Protein AF-A0AAV8U328-F1 (afdb_monomer_lite)

Secondary structure (DSSP, 8-state):
--TTSSSS-HHHIIIIIIHHHHHHHHHHHHHHHHHHSPPPPPPPP-TT---S-----GGGHHHHHHHHH-S-HHHHHHHHHHHHHHHHHHHHHHHTT----EEEE-TTS-EEE---TT-TTTHHHHHHHHHHHTT--

Structure (mmCIF, N/CA/C/O backbone):
data_AF-A0AAV8U328-F1
#
_entry.id   AF-A0AAV8U328-F1
#
loop_
_atom_site.group_PDB
_atom_site.id
_atom_site.type_symbol
_atom_site.label_atom_id
_atom_site.label_alt_id
_atom_site.label_comp_id
_atom_site.label_asym_id
_atom_site.label_entity_id
_atom_site.label_seq_id
_atom_site.pdbx_PDB_ins_code
_atom_site.Cartn_x
_atom_site.Cartn_y
_atom_site.Cartn_z
_atom_site.occupancy
_atom_site.B_iso_or_equiv
_atom_site.auth_seq_id
_atom_site.auth_comp_id
_atom_site.auth_asym_id
_atom_site.auth_atom_id
_atom_site.pdbx_PDB_model_num
ATOM 1 N N . MET A 1 1 ? 34.066 -4.553 -3.258 1.00 59.91 1 MET A N 1
ATOM 2 C CA . MET A 1 1 ? 33.690 -3.965 -4.563 1.00 59.91 1 MET A CA 1
ATOM 3 C C . MET A 1 1 ? 32.172 -3.987 -4.631 1.00 59.91 1 MET A C 1
ATOM 5 O O . MET A 1 1 ? 31.601 -4.984 -4.215 1.00 59.91 1 MET A O 1
ATOM 9 N N . GLY A 1 2 ? 31.520 -2.891 -5.021 1.00 76.50 2 GLY A N 1
ATOM 10 C CA . GLY A 1 2 ? 30.053 -2.833 -5.097 1.00 76.50 2 GLY A CA 1
ATOM 11 C C . GLY A 1 2 ? 29.499 -3.808 -6.140 1.00 76.50 2 GLY A C 1
ATOM 12 O O . GLY A 1 2 ? 30.133 -4.045 -7.162 1.00 76.50 2 GLY A O 1
ATOM 13 N N . HIS A 1 3 ? 28.316 -4.373 -5.920 1.00 83.12 3 HIS A N 1
ATOM 14 C CA . HIS A 1 3 ? 27.704 -5.301 -6.885 1.00 83.12 3 HIS A CA 1
ATOM 15 C C . HIS A 1 3 ? 27.283 -4.633 -8.211 1.00 83.12 3 HIS A C 1
ATOM 17 O O . HIS A 1 3 ? 26.824 -5.317 -9.112 1.00 83.12 3 HIS A O 1
ATOM 23 N N . ASN A 1 4 ? 27.502 -3.322 -8.354 1.00 84.44 4 ASN A N 1
ATOM 24 C CA . ASN A 1 4 ? 27.128 -2.523 -9.523 1.00 84.44 4 ASN A CA 1
ATOM 25 C C . ASN A 1 4 ? 28.269 -2.353 -10.547 1.00 84.44 4 ASN A C 1
ATOM 27 O O . ASN A 1 4 ? 28.118 -1.607 -11.507 1.00 84.44 4 ASN A O 1
ATOM 31 N N . TYR A 1 5 ? 29.439 -2.965 -10.321 1.00 84.25 5 TYR A N 1
ATOM 32 C CA . TYR A 1 5 ? 30.598 -2.852 -11.226 1.00 84.25 5 TYR A CA 1
ATOM 33 C C . TYR A 1 5 ? 30.641 -3.936 -12.312 1.00 84.25 5 TYR A C 1
ATOM 35 O O . TYR A 1 5 ? 31.514 -3.901 -13.176 1.00 84.25 5 TYR A O 1
ATOM 43 N N . TYR A 1 6 ? 29.724 -4.899 -12.259 1.00 86.69 6 TYR A N 1
ATOM 44 C CA . TYR A 1 6 ? 29.609 -5.994 -13.214 1.00 86.69 6 TYR A CA 1
ATOM 45 C C . TYR A 1 6 ? 28.161 -6.074 -13.702 1.00 86.69 6 TYR A C 1
ATOM 47 O O . TYR A 1 6 ? 27.250 -5.726 -12.954 1.00 86.69 6 TYR A O 1
ATOM 55 N N . GLY A 1 7 ? 27.953 -6.548 -14.930 1.00 87.44 7 GLY A N 1
ATOM 56 C CA . GLY A 1 7 ? 26.634 -6.623 -15.562 1.00 87.44 7 GLY A CA 1
ATOM 57 C C . GLY A 1 7 ? 26.531 -5.734 -16.798 1.00 87.44 7 GLY A C 1
ATOM 58 O O . GLY A 1 7 ? 27.544 -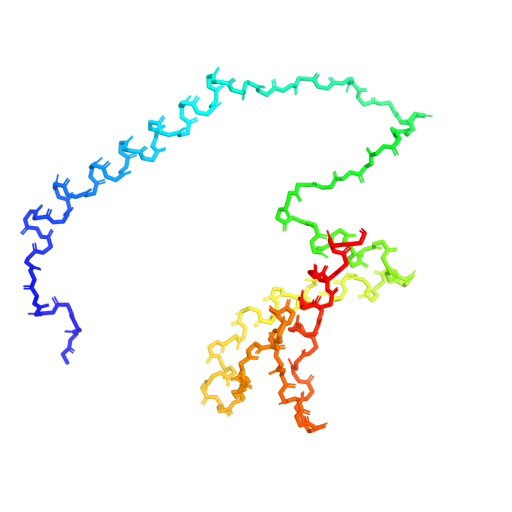5.272 -17.330 1.00 87.44 7 GLY A O 1
ATOM 59 N N . GLU A 1 8 ? 25.306 -5.532 -17.275 1.00 90.44 8 GLU A N 1
ATOM 60 C CA . GLU A 1 8 ? 25.050 -4.629 -18.391 1.00 90.44 8 GLU A CA 1
ATOM 61 C C . GLU A 1 8 ? 25.199 -3.156 -17.972 1.00 90.44 8 GLU A C 1
ATOM 63 O O . GLU A 1 8 ? 24.927 -2.798 -16.822 1.00 90.44 8 GLU A O 1
ATOM 68 N N . PRO A 1 9 ? 25.679 -2.278 -18.870 1.00 90.12 9 PRO A N 1
ATOM 69 C CA . PRO A 1 9 ? 25.833 -0.871 -18.547 1.00 90.12 9 PRO A CA 1
ATOM 70 C C . PRO A 1 9 ? 24.460 -0.212 -18.376 1.00 90.12 9 PRO A C 1
ATOM 72 O O . PRO A 1 9 ? 23.679 -0.101 -19.318 1.00 90.12 9 PRO A O 1
ATOM 75 N N . VAL A 1 10 ? 24.212 0.299 -17.169 1.00 91.69 10 VAL A N 1
ATOM 76 C CA . VAL A 1 10 ? 22.970 0.994 -16.779 1.00 91.69 10 VAL A CA 1
ATOM 77 C C . VAL A 1 10 ? 22.637 2.167 -17.713 1.00 91.69 10 VAL A C 1
ATOM 79 O O . VAL A 1 10 ? 21.472 2.428 -18.013 1.00 91.69 10 VAL A O 1
ATOM 82 N N . TRP A 1 11 ? 23.662 2.866 -18.210 1.00 91.12 11 TRP A N 1
ATOM 83 C CA . TRP A 1 11 ? 23.515 3.865 -19.264 1.00 91.12 11 TRP A CA 1
ATOM 84 C C . TRP A 1 11 ? 24.071 3.342 -20.598 1.00 91.12 11 TRP A C 1
ATOM 86 O O . TRP A 1 11 ? 25.221 2.899 -20.625 1.00 91.12 11 TRP A O 1
ATOM 96 N N . PRO A 1 12 ? 23.337 3.470 -21.719 1.00 92.69 12 PRO A N 1
ATOM 97 C CA . PRO A 1 12 ? 21.969 3.988 -21.842 1.00 92.69 12 PRO A CA 1
ATOM 98 C C . PRO A 1 12 ? 20.884 2.913 -21.646 1.00 92.69 12 PRO A C 1
ATOM 100 O O . PRO A 1 12 ? 19.708 3.261 -21.617 1.00 92.69 12 PRO A O 1
ATOM 103 N N . ASN A 1 13 ? 21.263 1.635 -21.538 1.00 93.19 13 ASN A N 1
ATOM 104 C CA . ASN A 1 13 ? 20.354 0.502 -21.728 1.00 93.19 13 ASN A CA 1
ATOM 105 C C . ASN A 1 13 ? 19.130 0.552 -20.805 1.00 93.19 13 ASN A C 1
ATOM 107 O O . ASN A 1 13 ? 18.000 0.590 -21.291 1.00 93.19 13 ASN A O 1
ATOM 111 N N . ASP A 1 14 ? 19.343 0.665 -19.497 1.00 93.12 14 ASP A N 1
ATOM 112 C CA . ASP A 1 14 ? 18.242 0.662 -18.536 1.00 93.12 14 ASP A CA 1
ATOM 113 C C . ASP A 1 14 ? 17.617 2.045 -18.385 1.00 93.12 14 ASP A C 1
ATOM 115 O O . ASP A 1 14 ? 16.403 2.210 -18.507 1.00 93.12 14 ASP A O 1
ATOM 119 N N . LEU A 1 15 ? 18.447 3.065 -18.155 1.00 94.38 15 LEU A N 1
ATOM 120 C CA . LEU A 1 15 ? 17.956 4.403 -17.819 1.00 94.38 15 LEU A CA 1
ATOM 121 C C . LEU A 1 15 ? 17.245 5.094 -18.978 1.00 94.38 15 LEU A C 1
ATOM 123 O O . LEU A 1 15 ? 16.278 5.819 -18.750 1.00 94.38 15 LEU A O 1
ATOM 127 N N . LEU A 1 16 ? 17.744 4.928 -20.204 1.00 94.94 16 LEU A N 1
ATOM 128 C CA . LEU A 1 16 ? 17.209 5.644 -21.357 1.00 94.94 16 LEU A CA 1
ATOM 129 C C . LEU A 1 16 ? 16.147 4.833 -22.096 1.00 94.94 16 LEU A C 1
ATOM 131 O O . LEU A 1 16 ? 15.220 5.429 -22.636 1.00 94.94 16 LEU A O 1
ATOM 135 N N . TYR A 1 17 ? 16.258 3.502 -22.129 1.00 93.44 17 TYR A N 1
ATOM 136 C CA . TYR A 1 17 ? 15.318 2.675 -22.890 1.00 93.44 17 TYR A CA 1
ATOM 137 C C . TYR A 1 17 ? 14.295 1.970 -22.004 1.00 93.44 17 TYR A C 1
ATOM 139 O O . TYR A 1 17 ? 13.099 2.092 -22.260 1.00 93.44 17 TYR A O 1
ATOM 147 N N . ILE A 1 18 ? 14.716 1.277 -20.944 1.00 96.00 18 ILE A N 1
ATOM 148 C CA . ILE A 1 18 ? 13.783 0.503 -20.112 1.00 96.00 18 ILE A CA 1
ATOM 149 C C . ILE A 1 18 ? 12.930 1.412 -19.221 1.00 96.00 18 ILE A C 1
ATOM 151 O O . ILE A 1 18 ? 11.710 1.252 -19.161 1.00 96.00 18 ILE A O 1
ATOM 155 N N . PHE A 1 19 ? 13.534 2.396 -18.554 1.00 97.50 19 PHE A N 1
ATOM 156 C CA . PHE A 1 19 ? 12.829 3.214 -17.564 1.00 97.50 19 PHE A CA 1
ATOM 157 C C . PHE A 1 19 ? 11.666 4.009 -18.177 1.00 97.50 19 PHE A C 1
ATOM 159 O O . PHE A 1 19 ? 10.564 3.935 -17.629 1.00 97.50 19 PHE A O 1
ATOM 166 N N . PRO A 1 20 ? 11.818 4.707 -19.322 1.00 97.50 20 PRO A N 1
ATOM 167 C CA . PRO A 1 20 ? 10.695 5.411 -19.935 1.00 97.50 20 PRO A CA 1
ATOM 168 C C . PRO A 1 20 ? 9.571 4.474 -20.379 1.00 97.50 20 PRO A C 1
ATOM 170 O O . PRO A 1 20 ? 8.405 4.828 -20.232 1.00 97.50 20 PRO A O 1
ATOM 173 N N . VAL A 1 21 ? 9.895 3.270 -20.866 1.00 97.25 21 VAL A N 1
ATOM 174 C CA . VAL A 1 21 ? 8.887 2.270 -21.254 1.00 97.25 21 VAL A CA 1
ATOM 175 C C . VAL A 1 21 ? 8.063 1.833 -20.041 1.00 97.25 21 VAL A C 1
ATOM 177 O O . VAL A 1 21 ? 6.836 1.817 -20.114 1.00 97.25 21 VAL A O 1
ATOM 180 N N . VAL A 1 22 ? 8.710 1.550 -18.907 1.00 97.75 22 VAL A N 1
ATOM 181 C CA . VAL A 1 22 ? 8.021 1.177 -17.659 1.00 97.75 22 VAL A CA 1
ATOM 182 C C . VAL A 1 22 ? 7.172 2.330 -17.123 1.00 97.75 22 VAL A C 1
ATOM 184 O O . VAL A 1 22 ? 6.027 2.118 -16.717 1.00 97.75 22 VAL A O 1
ATOM 187 N N . ILE A 1 23 ? 7.699 3.557 -17.150 1.00 98.00 23 ILE A N 1
ATOM 188 C CA . ILE A 1 23 ? 6.981 4.754 -16.695 1.00 98.00 23 ILE A CA 1
ATOM 189 C C . ILE A 1 23 ? 5.731 4.977 -17.549 1.00 98.00 23 ILE A C 1
ATOM 191 O O . ILE A 1 23 ? 4.630 5.084 -17.011 1.00 98.00 23 ILE A O 1
ATOM 195 N N . ILE A 1 24 ? 5.880 4.999 -18.876 1.00 98.00 24 ILE A N 1
ATOM 196 C CA . ILE A 1 24 ? 4.764 5.222 -19.802 1.00 98.00 24 ILE A CA 1
ATOM 197 C C . ILE A 1 24 ? 3.748 4.085 -19.697 1.00 98.00 24 ILE A C 1
ATOM 199 O O . ILE A 1 24 ? 2.553 4.358 -19.648 1.00 98.00 24 ILE A O 1
ATOM 203 N N . GLY A 1 25 ? 4.197 2.831 -19.595 1.00 97.88 25 GLY A N 1
ATOM 204 C CA . GLY A 1 25 ? 3.314 1.680 -19.404 1.00 97.88 25 GLY A CA 1
ATOM 205 C C . GLY A 1 25 ? 2.491 1.785 -18.119 1.00 97.88 25 GLY A C 1
ATOM 206 O O . GLY A 1 25 ? 1.275 1.613 -18.145 1.00 97.88 25 GLY A O 1
ATOM 207 N N . THR A 1 26 ? 3.126 2.159 -17.006 1.00 98.19 26 THR A N 1
ATOM 208 C CA . THR A 1 26 ? 2.442 2.340 -15.716 1.00 98.19 26 THR A CA 1
ATOM 209 C C . THR A 1 26 ? 1.426 3.482 -15.775 1.00 98.19 26 THR A C 1
ATOM 211 O O . THR A 1 26 ? 0.302 3.343 -15.292 1.00 98.19 26 THR A O 1
ATOM 214 N N . ILE A 1 27 ? 1.784 4.611 -16.394 1.00 98.25 27 ILE A N 1
ATOM 215 C CA . ILE A 1 27 ? 0.870 5.746 -16.578 1.00 98.25 27 ILE A CA 1
ATOM 216 C C . ILE A 1 27 ? -0.306 5.345 -17.472 1.00 98.25 27 ILE A C 1
ATOM 218 O O . ILE A 1 27 ? -1.451 5.615 -17.120 1.00 98.25 27 ILE A O 1
ATOM 222 N N . ALA A 1 28 ? -0.046 4.664 -18.589 1.00 97.75 28 ALA A N 1
ATOM 223 C CA . ALA A 1 28 ? -1.080 4.218 -19.515 1.00 97.75 28 ALA A CA 1
ATOM 224 C C . ALA A 1 28 ? -2.083 3.272 -18.840 1.00 97.75 28 ALA A C 1
ATOM 226 O O . ALA A 1 28 ? -3.284 3.440 -19.030 1.00 97.75 28 ALA A O 1
ATOM 227 N N . CYS A 1 29 ? -1.618 2.337 -18.003 1.00 97.31 29 CYS A N 1
ATOM 228 C CA . CYS A 1 29 ? -2.506 1.471 -17.226 1.00 97.31 29 CYS A CA 1
ATOM 229 C C . CYS A 1 29 ? -3.375 2.266 -16.241 1.00 97.31 29 CYS A C 1
ATOM 231 O O . CYS A 1 29 ? -4.585 2.061 -16.206 1.00 97.31 29 CYS A O 1
ATOM 233 N N . ASN A 1 30 ? -2.789 3.198 -15.479 1.00 97.19 30 ASN A N 1
ATOM 234 C CA . ASN A 1 30 ? -3.549 4.024 -14.534 1.00 97.19 30 ASN A CA 1
ATOM 235 C C . ASN A 1 30 ? -4.592 4.903 -15.242 1.00 97.19 30 ASN A C 1
ATOM 237 O O . ASN A 1 30 ? -5.727 4.998 -14.786 1.00 97.19 30 ASN A O 1
ATOM 241 N N . VAL A 1 31 ? -4.232 5.512 -16.377 1.00 97.50 31 VAL A N 1
ATOM 242 C CA . VAL A 1 31 ? -5.164 6.304 -17.195 1.00 97.50 31 VAL A CA 1
ATOM 243 C C . VAL A 1 31 ? -6.258 5.415 -17.782 1.00 97.50 31 VAL A C 1
ATOM 245 O O . VAL A 1 31 ? -7.426 5.790 -17.749 1.00 97.50 31 VAL A O 1
ATOM 248 N N . GLY A 1 32 ? -5.903 4.228 -18.279 1.00 96.94 32 GLY A N 1
ATOM 249 C CA . GLY A 1 32 ? -6.865 3.251 -18.781 1.00 96.94 32 GLY A CA 1
ATOM 250 C C . GLY A 1 32 ? -7.900 2.877 -17.722 1.00 96.94 32 GLY A C 1
ATOM 251 O O . GLY A 1 32 ? -9.094 2.952 -17.996 1.00 96.94 32 GLY A O 1
ATOM 252 N N . LEU A 1 33 ? -7.460 2.559 -16.500 1.00 96.75 33 LEU A N 1
ATOM 253 C CA . LEU A 1 33 ? -8.356 2.266 -15.378 1.00 96.75 33 LEU A CA 1
ATOM 254 C C . LEU A 1 33 ? -9.230 3.469 -15.008 1.00 96.75 33 LEU A C 1
ATOM 256 O O . LEU A 1 33 ? -10.437 3.313 -14.891 1.00 96.75 33 LEU A O 1
ATOM 260 N N . ALA A 1 34 ? -8.658 4.671 -14.910 1.00 95.88 34 ALA A N 1
ATOM 261 C CA . ALA A 1 34 ? -9.412 5.877 -14.563 1.00 95.88 34 ALA A CA 1
ATOM 262 C C . ALA A 1 34 ? -10.495 6.245 -15.595 1.00 95.88 34 ALA A C 1
ATOM 264 O O . ALA A 1 34 ? -11.506 6.849 -15.241 1.00 95.88 34 ALA A O 1
ATOM 265 N N . VAL A 1 35 ? -10.284 5.908 -16.873 1.00 96.88 35 VAL A N 1
ATOM 266 C CA . VAL A 1 35 ? -11.265 6.133 -17.946 1.00 96.88 35 VAL A CA 1
ATOM 267 C C . VAL A 1 35 ? -12.330 5.036 -17.976 1.00 96.88 35 VAL A C 1
ATOM 269 O O . VAL A 1 35 ? -13.499 5.338 -18.205 1.00 96.88 35 VAL A O 1
ATOM 272 N N . LEU A 1 36 ? -11.938 3.773 -17.782 1.00 97.62 36 LEU A N 1
ATOM 273 C CA . LEU A 1 36 ? -12.859 2.632 -17.817 1.00 97.62 36 LEU A CA 1
ATOM 274 C C . LEU A 1 36 ? -13.739 2.548 -16.563 1.00 97.62 36 LEU A C 1
ATOM 276 O O . LEU A 1 36 ? -14.892 2.137 -16.661 1.00 97.62 36 LEU A O 1
ATOM 280 N N . GLU A 1 37 ? -13.210 2.955 -15.411 1.00 95.94 37 GLU A N 1
ATOM 281 C CA . GLU A 1 37 ? -13.887 2.930 -14.116 1.00 95.94 37 GLU A CA 1
ATOM 282 C C . GLU A 1 37 ? -13.701 4.286 -13.410 1.00 95.94 37 GLU A C 1
ATOM 284 O O . GLU A 1 37 ? -12.812 4.453 -12.569 1.00 95.94 37 GLU A O 1
ATOM 289 N N . PRO A 1 38 ? -14.499 5.304 -13.783 1.00 94.38 38 PRO A N 1
ATOM 290 C CA . PRO A 1 38 ? -14.421 6.612 -13.150 1.00 94.38 38 PRO A CA 1
ATOM 291 C C . PRO A 1 38 ? -14.878 6.537 -11.689 1.00 94.38 38 PRO A C 1
ATOM 293 O O . PRO A 1 38 ? -15.790 5.787 -11.338 1.00 94.38 38 PRO A O 1
ATOM 296 N N . SER A 1 39 ? -14.271 7.358 -10.832 1.00 92.75 39 SER A N 1
ATOM 297 C CA . SER A 1 39 ? -14.633 7.403 -9.417 1.00 92.75 39 SER A CA 1
ATOM 298 C C . SER A 1 39 ? -16.057 7.925 -9.208 1.00 92.75 39 SER A C 1
ATOM 300 O O . SER A 1 39 ? -16.503 8.887 -9.837 1.00 92.75 39 SER A O 1
ATOM 302 N N . MET A 1 40 ? -16.770 7.292 -8.279 1.00 90.88 40 MET A N 1
ATOM 303 C CA . MET A 1 40 ? -18.118 7.694 -7.892 1.00 90.88 40 MET A CA 1
ATOM 304 C C . MET A 1 40 ? -18.059 8.824 -6.861 1.00 90.88 40 MET A C 1
ATOM 306 O O . MET A 1 40 ? -17.262 8.786 -5.924 1.00 90.88 40 MET A O 1
ATOM 310 N N . ILE A 1 41 ? -18.927 9.823 -7.015 1.00 91.12 41 ILE A N 1
ATOM 311 C CA . ILE A 1 41 ? -19.101 10.892 -6.026 1.00 91.12 41 ILE A CA 1
ATOM 312 C C . ILE A 1 41 ? -20.175 10.444 -5.032 1.00 91.12 41 ILE A C 1
ATOM 314 O O . ILE A 1 41 ? -21.288 10.106 -5.433 1.00 91.12 41 ILE A O 1
ATOM 318 N N . GLY A 1 42 ? -19.820 10.420 -3.747 1.00 88.12 42 GLY A N 1
ATOM 319 C CA . GLY A 1 42 ? -20.733 10.078 -2.657 1.00 88.12 42 GLY A CA 1
ATOM 320 C C . GLY A 1 42 ? -21.639 11.235 -2.232 1.00 88.12 42 GLY A C 1
ATOM 321 O O . GLY A 1 42 ? -21.488 12.377 -2.672 1.00 88.12 42 GLY A O 1
ATOM 322 N N . GLU A 1 43 ? -22.578 10.930 -1.341 1.00 91.25 43 GLU A N 1
ATOM 323 C CA . GLU A 1 43 ? -23.454 11.923 -0.717 1.00 91.25 43 GLU A CA 1
ATOM 324 C C . GLU A 1 43 ? -22.669 12.844 0.244 1.00 91.25 43 GLU A C 1
ATOM 326 O O . GLU A 1 43 ? -21.638 12.435 0.793 1.00 91.25 43 GLU A O 1
ATOM 331 N N . PRO A 1 44 ? -23.120 14.094 0.471 1.00 91.44 44 PRO A N 1
ATOM 332 C CA . PRO A 1 44 ? -22.523 14.971 1.475 1.00 91.44 44 PRO A CA 1
ATOM 333 C C . PRO A 1 44 ? -22.581 14.357 2.880 1.00 91.44 44 PRO A C 1
ATOM 335 O O . PRO A 1 44 ? -23.539 13.672 3.229 1.00 91.44 44 PRO A O 1
ATOM 338 N N . ALA A 1 45 ? -21.579 14.642 3.713 1.00 92.75 45 ALA A N 1
ATOM 339 C CA . ALA A 1 45 ? -21.527 14.120 5.076 1.00 92.75 45 ALA A CA 1
ATOM 340 C C . ALA A 1 45 ? -22.660 14.686 5.954 1.00 92.75 45 ALA A C 1
ATOM 342 O O . ALA A 1 45 ? -22.775 15.903 6.112 1.00 92.75 45 ALA A O 1
ATOM 343 N N . ASP A 1 46 ? -23.436 13.797 6.579 1.00 94.81 46 ASP A N 1
ATOM 344 C CA . ASP A 1 46 ? -24.460 14.129 7.574 1.00 94.81 46 ASP A CA 1
ATOM 345 C C . ASP A 1 46 ? -24.075 13.534 8.946 1.00 94.81 46 ASP A C 1
ATOM 347 O O . ASP A 1 46 ? -23.959 12.314 9.074 1.00 94.81 46 ASP A O 1
ATOM 351 N N . PRO A 1 47 ? -23.872 14.353 9.997 1.00 94.44 47 PRO A N 1
ATOM 352 C CA . PRO A 1 47 ? -23.519 13.856 11.328 1.00 94.44 47 PRO A CA 1
ATOM 353 C C . PRO A 1 47 ? -24.639 13.066 12.025 1.00 94.44 47 PRO A C 1
ATOM 355 O O . PRO A 1 47 ? -24.363 12.393 13.018 1.00 94.44 47 PRO A O 1
ATOM 358 N N . PHE A 1 48 ? -25.886 13.151 11.553 1.00 95.50 48 PHE A N 1
ATOM 359 C CA . PHE A 1 48 ? -27.033 12.465 12.154 1.00 95.50 48 PHE A CA 1
ATOM 360 C C . PHE A 1 48 ? -27.438 11.184 11.417 1.00 95.50 48 PHE A C 1
ATOM 362 O O . PHE A 1 48 ? -28.300 10.455 11.912 1.00 95.50 48 PHE A O 1
ATOM 369 N N . ALA A 1 49 ? -26.801 10.875 10.285 1.00 93.31 49 ALA A N 1
ATOM 370 C CA . ALA A 1 49 ? -27.074 9.679 9.499 1.00 93.31 49 ALA A CA 1
ATOM 371 C C . ALA A 1 49 ? -25.812 8.813 9.350 1.00 93.31 49 ALA A C 1
ATOM 373 O O . ALA A 1 49 ? -24.836 9.200 8.714 1.00 93.31 49 ALA A O 1
ATOM 374 N N . THR A 1 50 ? -25.830 7.608 9.926 1.00 91.12 50 THR A N 1
ATOM 375 C CA . THR A 1 50 ? -24.764 6.612 9.731 1.00 91.12 50 THR A CA 1
ATOM 376 C C . THR A 1 50 ? -25.079 5.728 8.522 1.00 91.12 50 THR A C 1
ATOM 378 O O . THR A 1 50 ? -26.150 5.110 8.520 1.00 91.12 50 THR A O 1
ATOM 381 N N . PRO A 1 51 ? -24.182 5.611 7.524 1.00 89.88 51 PRO A N 1
ATOM 382 C CA . PRO A 1 51 ? -24.393 4.705 6.400 1.00 89.88 51 PRO A CA 1
ATOM 383 C C . PRO A 1 51 ? -24.381 3.242 6.865 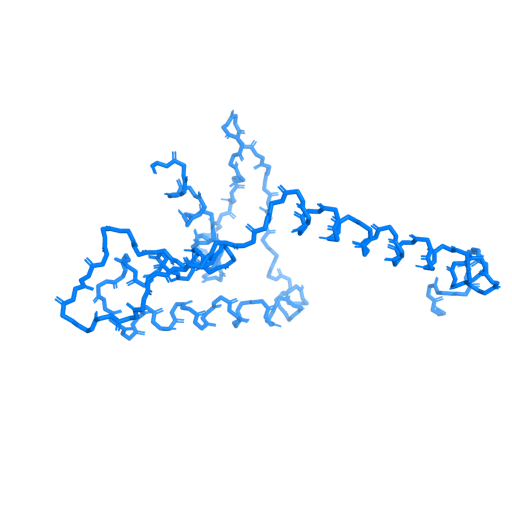1.00 89.88 51 PRO A C 1
ATOM 385 O O . PRO A 1 51 ? -23.818 2.912 7.911 1.00 89.88 51 PRO A O 1
ATOM 388 N N . LEU A 1 52 ? -25.002 2.359 6.077 1.00 90.75 52 LEU A N 1
ATOM 389 C CA . LEU A 1 52 ? -25.115 0.931 6.398 1.00 90.75 52 LEU A CA 1
ATOM 390 C C . LEU A 1 52 ? -23.748 0.226 6.447 1.00 90.75 52 LEU A C 1
ATOM 392 O O . LEU A 1 52 ? -23.542 -0.667 7.266 1.00 90.75 52 LEU A O 1
ATOM 396 N N . GLU A 1 53 ? -22.822 0.638 5.585 1.00 89.00 53 GLU A N 1
ATOM 397 C CA . GLU A 1 53 ? -21.482 0.073 5.471 1.00 89.00 53 GLU A CA 1
ATOM 398 C C . GLU A 1 53 ? -20.431 1.172 5.668 1.00 89.00 53 GLU A C 1
ATOM 400 O O . GLU A 1 53 ? -20.424 2.181 4.965 1.00 89.00 53 GLU A O 1
ATOM 405 N N . ILE A 1 54 ? -19.545 0.976 6.649 1.00 90.94 54 ILE A N 1
ATOM 406 C CA . ILE A 1 54 ? -18.402 1.852 6.929 1.00 90.94 54 ILE A CA 1
ATOM 407 C C . ILE A 1 54 ? -17.147 1.002 6.770 1.00 90.94 54 ILE A C 1
ATOM 409 O O . ILE A 1 54 ? -16.857 0.150 7.612 1.00 90.94 54 ILE A O 1
ATOM 413 N N . LEU A 1 55 ? -16.409 1.240 5.690 1.00 88.44 55 LEU A N 1
ATOM 414 C CA . LEU A 1 55 ? -15.151 0.571 5.384 1.00 88.44 55 LEU A CA 1
ATOM 415 C C . LEU A 1 55 ? -14.043 1.600 5.176 1.00 88.44 55 LEU A C 1
ATOM 417 O O . LEU A 1 55 ? -14.284 2.722 4.734 1.00 88.44 55 LEU A O 1
ATOM 421 N N . SER A 1 56 ? -12.816 1.203 5.502 1.00 90.19 56 SER A N 1
ATOM 422 C CA . SER A 1 56 ? -11.624 1.959 5.128 1.00 90.19 56 SER A CA 1
ATOM 423 C C . SER A 1 56 ? -11.206 1.648 3.690 1.00 90.19 56 SER A C 1
ATOM 425 O O . SER A 1 56 ? -11.774 0.781 3.034 1.00 90.19 56 SER A O 1
ATOM 427 N N . GLU A 1 57 ? -10.136 2.278 3.218 1.00 90.94 57 GLU A N 1
ATOM 428 C CA . GLU A 1 57 ? -9.454 1.801 2.015 1.00 90.94 57 GLU A CA 1
ATOM 429 C C . GLU A 1 57 ? -8.765 0.446 2.253 1.00 90.94 57 GLU A C 1
ATOM 431 O O . GLU A 1 57 ? -8.482 0.056 3.394 1.00 90.94 57 GLU A O 1
ATOM 436 N N . TRP A 1 58 ? -8.484 -0.271 1.162 1.00 84.69 58 TRP A N 1
ATOM 437 C CA . TRP A 1 58 ? -8.055 -1.673 1.175 1.00 84.69 58 TRP A CA 1
ATOM 438 C C . TRP A 1 58 ? -6.744 -1.915 1.931 1.00 84.69 58 TRP A C 1
ATOM 440 O O . TRP A 1 58 ? -6.606 -2.908 2.645 1.00 84.69 58 TRP A O 1
ATOM 450 N N . TYR A 1 59 ? -5.793 -0.985 1.851 1.00 84.94 59 TYR A N 1
ATOM 451 C CA . TYR A 1 59 ? -4.523 -1.075 2.579 1.00 84.94 59 TYR A CA 1
ATOM 452 C C . TYR A 1 59 ? -4.673 -0.809 4.085 1.00 84.94 59 TYR A C 1
ATOM 454 O O . TYR A 1 59 ? -3.797 -1.181 4.866 1.00 84.94 59 TYR A O 1
ATOM 462 N N . PHE A 1 60 ? -5.789 -0.213 4.516 1.00 87.38 60 PHE A N 1
ATOM 463 C CA . PHE A 1 60 ? -6.108 0.006 5.926 1.00 87.38 60 PHE A CA 1
ATOM 464 C C . PHE A 1 60 ? -6.969 -1.095 6.547 1.00 87.38 60 PHE A C 1
ATOM 466 O O . PHE A 1 60 ? -7.150 -1.077 7.765 1.00 87.38 60 PHE A O 1
ATOM 473 N N . PHE A 1 61 ? -7.446 -2.081 5.781 1.00 85.38 61 PHE A N 1
ATOM 474 C CA . PHE A 1 61 ? -8.314 -3.143 6.305 1.00 85.38 61 PHE A CA 1
ATOM 475 C C . PHE A 1 61 ? -7.731 -3.866 7.524 1.00 85.38 61 PHE A C 1
ATOM 477 O O . PHE A 1 61 ? -8.454 -4.117 8.486 1.00 85.38 61 PHE A O 1
ATOM 484 N N . LEU A 1 62 ? -6.418 -4.119 7.543 1.00 79.62 62 LEU A N 1
ATOM 485 C CA . LEU A 1 62 ? -5.737 -4.719 8.696 1.00 79.62 62 LEU A CA 1
ATOM 486 C C . LEU A 1 62 ? -5.912 -3.876 9.971 1.00 79.62 62 LEU A C 1
ATOM 488 O O . LEU A 1 62 ? -6.264 -4.381 11.034 1.00 79.62 62 LEU A O 1
ATOM 492 N N . VAL A 1 63 ? -5.673 -2.572 9.862 1.00 86.25 63 VAL A N 1
ATOM 493 C CA . VAL A 1 63 ? -5.739 -1.624 10.978 1.00 86.25 63 VAL A CA 1
ATOM 494 C C . VAL A 1 63 ? -7.187 -1.386 11.414 1.00 86.25 63 VAL A C 1
ATOM 496 O O . VAL A 1 63 ? -7.486 -1.376 12.609 1.00 86.25 63 VAL A O 1
ATOM 499 N N . PHE A 1 64 ? -8.098 -1.260 10.449 1.00 86.81 64 PHE A N 1
ATOM 500 C CA . PHE A 1 64 ? -9.533 -1.134 10.685 1.00 86.81 64 PHE A CA 1
ATOM 501 C C . PHE A 1 64 ? -10.095 -2.358 11.426 1.00 86.81 64 PHE A C 1
ATOM 503 O O . PHE A 1 64 ? -10.866 -2.217 12.378 1.00 86.81 64 PHE A O 1
ATOM 510 N N . GLN A 1 65 ? -9.635 -3.563 11.072 1.00 83.31 65 GLN A N 1
ATOM 511 C CA . GLN A 1 65 ? -10.001 -4.795 11.768 1.00 83.31 65 GLN A CA 1
ATOM 512 C C . GLN A 1 65 ? -9.538 -4.793 13.231 1.00 83.31 65 GLN A C 1
ATOM 514 O O . GLN A 1 65 ? -10.313 -5.151 14.121 1.00 83.31 65 GLN A O 1
ATOM 519 N N . ILE A 1 66 ? -8.293 -4.385 13.500 1.00 83.56 66 ILE A N 1
ATOM 520 C CA . ILE A 1 66 ? -7.752 -4.303 14.867 1.00 83.56 66 ILE A CA 1
ATOM 521 C C . ILE A 1 66 ? -8.609 -3.357 15.716 1.00 83.56 66 ILE A C 1
ATOM 523 O O . ILE A 1 66 ? -8.985 -3.704 16.837 1.00 83.56 66 ILE A O 1
ATOM 527 N N . LEU A 1 67 ? -8.987 -2.205 15.158 1.00 86.12 67 LEU A N 1
ATOM 528 C CA . LEU A 1 67 ? -9.820 -1.209 15.834 1.00 86.12 67 LEU A CA 1
ATOM 529 C C . LEU A 1 67 ? -11.222 -1.720 16.191 1.00 86.12 67 LEU A C 1
ATOM 531 O O . LEU A 1 67 ? -11.711 -1.398 17.271 1.00 86.12 67 LEU A O 1
ATOM 535 N N . ARG A 1 68 ? -11.868 -2.516 15.326 1.00 85.31 68 ARG A N 1
ATOM 536 C CA . ARG A 1 68 ? -13.213 -3.063 15.606 1.00 85.31 68 ARG A CA 1
ATOM 537 C C . ARG A 1 68 ? -13.212 -4.309 16.494 1.00 85.31 68 ARG A C 1
A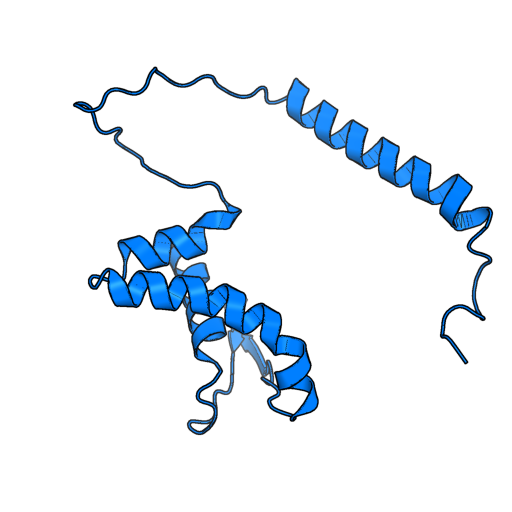TOM 539 O O . ARG A 1 68 ? -14.227 -4.617 17.107 1.00 85.31 68 ARG A O 1
ATOM 546 N N . THR A 1 69 ? -12.094 -5.032 16.557 1.00 86.62 69 THR A N 1
ATOM 547 C CA . THR A 1 69 ? -12.007 -6.313 17.284 1.00 86.62 69 THR A CA 1
ATOM 548 C C . THR A 1 69 ? -11.539 -6.129 18.726 1.00 86.62 69 THR A C 1
ATOM 550 O O . THR A 1 69 ? -11.946 -6.878 19.612 1.00 86.62 69 THR A O 1
ATOM 553 N N . VAL A 1 70 ? -10.669 -5.147 18.984 1.00 87.25 70 VAL A N 1
ATOM 554 C CA . VAL A 1 70 ? -10.076 -4.942 20.309 1.00 87.25 70 VAL A CA 1
ATOM 555 C C . VAL A 1 70 ? -10.961 -4.001 21.134 1.00 87.25 70 VAL A C 1
ATOM 557 O O . VAL A 1 70 ? -11.057 -2.819 20.810 1.00 87.25 70 VAL A O 1
ATOM 560 N N . PRO A 1 71 ? -11.571 -4.464 22.242 1.00 84.81 71 PRO A N 1
ATOM 561 C CA . PRO A 1 71 ? -12.511 -3.644 23.012 1.00 84.81 71 PRO A CA 1
ATOM 562 C C . PRO A 1 71 ? -11.824 -2.486 23.754 1.00 84.81 71 PRO A C 1
ATOM 564 O O . PRO A 1 71 ? -12.439 -1.452 24.018 1.00 84.81 71 PRO A O 1
ATOM 567 N N . ASN A 1 72 ? -10.542 -2.638 24.105 1.00 91.25 72 ASN A N 1
ATOM 568 C CA . ASN A 1 72 ? -9.769 -1.595 24.772 1.00 91.25 72 ASN A CA 1
ATOM 569 C C . ASN A 1 72 ? -9.121 -0.650 23.748 1.00 91.25 72 ASN A C 1
ATOM 571 O O . ASN A 1 72 ? -8.198 -1.035 23.030 1.00 91.25 72 ASN A O 1
ATOM 575 N N . LYS A 1 73 ? -9.548 0.618 23.763 1.00 86.69 73 LYS A N 1
ATOM 576 C CA . LYS A 1 73 ? -9.062 1.671 22.858 1.00 86.69 73 LYS A CA 1
ATOM 577 C C . LYS A 1 73 ? -7.546 1.878 22.927 1.00 86.69 73 LYS A C 1
ATOM 579 O O . LYS A 1 73 ? -6.911 2.019 21.888 1.00 86.69 73 LYS A O 1
ATOM 584 N N . LEU A 1 74 ? -6.957 1.869 24.128 1.00 90.88 74 LEU A N 1
ATOM 585 C CA . LEU A 1 74 ? -5.514 2.074 24.295 1.00 90.88 74 LEU A CA 1
ATOM 586 C C . LEU A 1 74 ? -4.724 0.901 23.704 1.00 90.88 74 LEU A C 1
ATOM 588 O O . LEU A 1 74 ? -3.749 1.112 22.989 1.00 90.88 74 LEU A O 1
ATOM 592 N N . LEU A 1 75 ? -5.173 -0.330 23.966 1.00 85.44 75 LEU A N 1
ATOM 593 C CA . LEU A 1 75 ? -4.537 -1.530 23.426 1.00 85.44 75 LEU A CA 1
ATOM 594 C C . LEU A 1 75 ? -4.641 -1.575 21.897 1.00 85.44 75 LEU A C 1
ATOM 596 O O . LEU A 1 75 ? -3.657 -1.896 21.241 1.00 85.44 75 LEU A O 1
ATOM 600 N N . GLY A 1 76 ? -5.791 -1.201 21.329 1.00 84.62 76 GLY A N 1
ATOM 601 C CA . GLY A 1 76 ? -5.971 -1.107 19.878 1.00 84.62 76 GLY A CA 1
ATOM 602 C C . GLY A 1 76 ? -4.956 -0.161 19.232 1.00 84.62 76 GLY A C 1
ATOM 603 O O . GLY A 1 76 ? -4.269 -0.548 18.291 1.00 84.62 76 GLY A O 1
ATOM 604 N N . VAL A 1 77 ? -4.778 1.039 19.796 1.00 90.62 77 VAL A N 1
ATOM 605 C CA . VAL A 1 77 ? -3.781 2.009 19.308 1.00 90.62 77 VAL A CA 1
ATOM 606 C C . VAL A 1 77 ? -2.355 1.466 19.440 1.00 90.62 77 VAL A C 1
ATOM 608 O O . VAL A 1 77 ? -1.567 1.585 18.502 1.00 90.62 77 VAL A O 1
ATOM 611 N N . LEU A 1 78 ? -2.016 0.822 20.562 1.00 87.75 78 LEU A N 1
ATOM 612 C CA . LEU A 1 78 ? -0.697 0.206 20.746 1.00 87.75 78 LEU A CA 1
ATOM 613 C C . LEU A 1 78 ? -0.422 -0.884 19.701 1.00 87.75 78 LEU A C 1
ATOM 615 O O . LEU A 1 78 ? 0.680 -0.949 19.158 1.00 87.75 78 LEU A O 1
ATOM 619 N N . LEU A 1 79 ? -1.424 -1.701 19.372 1.00 84.69 79 LEU A N 1
ATOM 620 C CA . LEU A 1 79 ? -1.306 -2.732 18.344 1.00 84.69 79 LEU A CA 1
ATOM 621 C C . LEU A 1 79 ? -1.124 -2.130 16.947 1.00 84.69 79 LEU A C 1
ATOM 623 O O . LEU A 1 79 ? -0.282 -2.612 16.195 1.00 84.69 79 LEU A O 1
ATOM 627 N N . MET A 1 80 ? -1.819 -1.042 16.613 1.00 84.88 80 MET A N 1
ATOM 628 C CA . MET A 1 80 ? -1.604 -0.336 15.343 1.00 84.88 80 MET A CA 1
ATOM 629 C C . MET A 1 80 ? -0.168 0.184 15.216 1.00 84.88 80 MET A C 1
ATOM 631 O O . MET A 1 80 ? 0.478 -0.013 14.188 1.00 84.88 80 MET A O 1
ATOM 635 N N . VAL A 1 81 ? 0.362 0.800 16.278 1.00 90.12 81 VAL A N 1
ATOM 636 C CA . VAL A 1 81 ? 1.750 1.291 16.311 1.00 90.12 81 VAL A CA 1
ATOM 637 C C . VAL A 1 81 ? 2.745 0.133 16.222 1.00 90.12 81 VAL A C 1
ATOM 639 O O . VAL A 1 81 ? 3.786 0.261 15.575 1.00 90.12 81 VAL A O 1
ATOM 642 N N . SER A 1 82 ? 2.413 -1.021 16.808 1.00 81.69 82 SER A N 1
ATOM 643 C CA . SER A 1 82 ? 3.275 -2.204 16.770 1.00 81.69 82 SER A CA 1
ATOM 644 C C . SER A 1 82 ? 3.516 -2.733 15.352 1.00 81.69 82 SER A C 1
ATOM 646 O O . SER A 1 82 ? 4.605 -3.237 15.088 1.00 81.69 82 SER A O 1
ATOM 648 N N . VAL A 1 83 ? 2.569 -2.551 14.420 1.00 82.81 83 VAL A N 1
ATOM 649 C CA . VAL A 1 83 ? 2.737 -2.951 13.010 1.00 82.81 83 VAL A CA 1
ATOM 650 C C . VAL A 1 83 ? 3.884 -2.169 12.362 1.00 82.81 83 VAL A C 1
ATOM 652 O O . VAL A 1 83 ? 4.794 -2.759 11.780 1.00 82.81 83 VAL A O 1
ATOM 655 N N . LEU A 1 84 ? 3.890 -0.842 12.520 1.00 83.50 84 LEU A N 1
ATOM 656 C CA . LEU A 1 84 ? 4.955 0.013 11.992 1.00 83.50 84 LEU A CA 1
ATOM 657 C C . LEU A 1 84 ? 6.284 -0.231 12.717 1.00 83.50 84 LEU A C 1
ATOM 659 O O . LEU A 1 84 ? 7.334 -0.330 12.081 1.00 83.50 84 LEU A O 1
ATOM 663 N N . ALA A 1 85 ? 6.243 -0.354 14.046 1.00 82.56 85 ALA A N 1
ATOM 664 C CA . ALA A 1 85 ? 7.431 -0.622 14.847 1.00 82.56 85 ALA A CA 1
ATOM 665 C C . ALA A 1 85 ? 8.079 -1.961 14.460 1.00 82.56 85 ALA A C 1
ATOM 667 O O . ALA A 1 85 ? 9.300 -2.032 14.329 1.00 82.56 85 ALA A O 1
ATOM 668 N N . GLY A 1 86 ? 7.278 -3.001 14.218 1.00 78.00 86 GLY A N 1
ATOM 669 C CA . GLY A 1 86 ? 7.755 -4.287 13.718 1.00 78.00 86 GLY A CA 1
ATOM 670 C C . GLY A 1 86 ? 8.477 -4.139 12.382 1.00 78.00 86 GLY A C 1
ATOM 671 O O . GLY A 1 86 ? 9.607 -4.604 12.252 1.00 78.00 86 GLY A O 1
ATOM 672 N N . PHE A 1 87 ? 7.880 -3.412 11.429 1.00 77.44 87 PHE A N 1
ATOM 673 C CA . PHE A 1 87 ? 8.479 -3.179 10.112 1.00 77.44 87 PHE A CA 1
ATOM 674 C C . PHE A 1 87 ? 9.829 -2.449 10.191 1.00 77.44 87 PHE A C 1
ATOM 676 O O . PHE A 1 87 ? 10.806 -2.894 9.590 1.00 77.44 87 PHE A O 1
ATOM 683 N N . ILE A 1 88 ? 9.921 -1.376 10.982 1.00 80.81 88 ILE A N 1
ATOM 684 C CA . ILE A 1 88 ? 11.161 -0.595 11.144 1.00 80.81 88 ILE A CA 1
ATOM 685 C C . ILE A 1 88 ? 12.286 -1.442 11.757 1.00 80.81 88 ILE A C 1
ATOM 687 O O . ILE A 1 88 ? 13.446 -1.320 11.364 1.00 80.81 88 ILE A O 1
ATOM 691 N N . ASN A 1 89 ? 11.959 -2.322 12.704 1.00 78.12 89 ASN A N 1
ATOM 692 C CA . ASN A 1 89 ? 12.956 -3.119 13.419 1.00 78.12 89 ASN A CA 1
ATOM 693 C C . ASN A 1 89 ? 13.366 -4.411 12.687 1.00 78.12 89 ASN A C 1
ATOM 695 O O . ASN A 1 89 ? 14.252 -5.116 13.169 1.00 78.12 89 ASN A O 1
ATOM 699 N N . THR A 1 90 ? 12.801 -4.710 11.511 1.00 75.94 90 THR A N 1
ATOM 700 C CA . THR A 1 90 ? 13.104 -5.931 10.731 1.00 75.94 90 THR A CA 1
ATOM 701 C C . THR A 1 90 ? 14.600 -6.141 10.485 1.00 75.94 90 THR A C 1
ATOM 703 O O . THR A 1 90 ? 15.126 -7.217 10.763 1.00 75.94 90 THR A O 1
ATOM 706 N N . ALA A 1 91 ? 15.328 -5.116 10.037 1.00 76.31 91 ALA A N 1
ATOM 707 C CA . ALA A 1 91 ? 16.765 -5.227 9.772 1.00 76.31 91 ALA A CA 1
ATOM 708 C C . ALA A 1 91 ? 17.587 -5.510 11.046 1.00 76.31 91 ALA A C 1
ATOM 710 O O . ALA A 1 91 ? 18.558 -6.271 11.018 1.00 76.31 91 ALA A O 1
ATOM 711 N N . TRP A 1 92 ? 17.190 -4.920 12.177 1.00 80.19 92 TRP A N 1
ATOM 712 C CA . TRP A 1 92 ? 17.824 -5.164 13.473 1.00 80.19 92 TRP A CA 1
ATOM 713 C C . TRP A 1 92 ? 17.554 -6.589 13.972 1.00 80.19 92 TRP A C 1
ATOM 715 O O . TRP A 1 92 ? 18.482 -7.250 14.441 1.00 80.19 92 TRP A O 1
ATOM 725 N N . LEU A 1 93 ? 16.320 -7.077 13.807 1.00 71.62 93 LEU A N 1
ATOM 726 C CA . LEU A 1 93 ? 15.904 -8.436 14.170 1.00 71.62 93 LEU A CA 1
ATOM 727 C C . LEU A 1 93 ? 16.694 -9.491 13.385 1.00 71.62 93 LEU A C 1
ATOM 729 O O . LEU A 1 93 ? 17.269 -10.404 13.978 1.00 71.62 93 LEU A O 1
ATOM 733 N N . VAL A 1 94 ? 16.809 -9.310 12.064 1.00 74.50 94 VAL A N 1
ATOM 734 C CA . VAL A 1 94 ? 17.585 -10.200 11.184 1.00 74.50 94 VAL A CA 1
ATOM 735 C C . VAL A 1 94 ? 19.058 -10.233 11.592 1.00 74.50 94 VAL A C 1
ATOM 737 O O . VAL A 1 94 ? 19.659 -11.304 11.670 1.00 74.50 94 VAL A O 1
ATOM 740 N N . LYS A 1 95 ? 19.643 -9.075 11.919 1.00 76.50 95 LYS A N 1
ATOM 741 C CA . LYS A 1 95 ? 2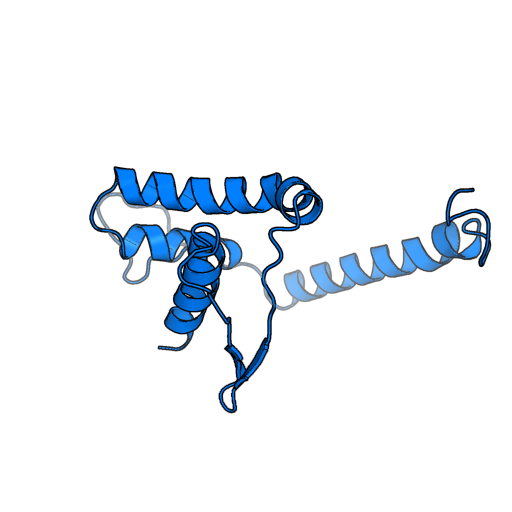1.047 -8.979 12.345 1.00 76.50 95 LYS A CA 1
ATOM 742 C C . LYS A 1 95 ? 21.337 -9.741 13.643 1.00 76.50 95 LYS A C 1
ATOM 744 O O . LYS A 1 95 ? 22.440 -10.257 13.797 1.00 76.50 95 LYS A O 1
ATOM 749 N N . HIS A 1 96 ? 20.376 -9.816 14.561 1.00 79.62 96 HIS A N 1
ATOM 750 C CA . HIS A 1 96 ? 20.530 -10.526 15.836 1.00 79.62 96 HIS A CA 1
ATOM 751 C C . HIS A 1 96 ? 20.109 -12.001 15.758 1.00 79.62 96 HIS A C 1
ATOM 753 O O . HIS A 1 96 ? 20.007 -12.661 16.788 1.00 79.62 96 HIS A O 1
ATOM 759 N N . GLY A 1 97 ? 19.887 -12.538 14.550 1.00 61.22 97 GLY A N 1
ATOM 760 C CA . GLY A 1 97 ? 19.555 -13.949 14.352 1.00 61.22 97 GLY A CA 1
ATOM 761 C C . GLY A 1 97 ? 18.158 -14.329 14.842 1.00 61.22 97 GLY A C 1
ATOM 762 O O . GLY A 1 97 ? 17.858 -15.515 14.956 1.00 61.22 97 GLY A O 1
ATOM 763 N N . ILE A 1 98 ? 17.295 -13.340 15.098 1.00 58.50 98 ILE A N 1
ATOM 764 C CA . ILE A 1 98 ? 15.891 -13.540 15.465 1.00 58.50 98 ILE A CA 1
ATOM 765 C C . ILE A 1 98 ? 15.132 -13.797 14.158 1.00 58.50 98 ILE A C 1
ATOM 767 O O . ILE A 1 98 ? 14.445 -12.933 13.617 1.00 58.50 98 ILE A O 1
ATOM 771 N N . VAL A 1 99 ? 15.373 -14.975 13.578 1.00 52.75 99 VAL A N 1
ATOM 772 C CA . VAL A 1 99 ? 14.821 -15.400 12.289 1.00 52.75 99 VAL A CA 1
ATOM 773 C C . VAL A 1 99 ? 13.562 -16.217 12.529 1.00 52.75 99 VAL A C 1
ATOM 775 O O . VAL A 1 99 ? 13.592 -17.261 13.175 1.00 52.75 99 VAL A O 1
ATOM 778 N N . HIS A 1 100 ? 12.457 -15.773 11.942 1.00 53.25 100 HIS A N 1
ATOM 779 C CA . HIS A 1 100 ? 11.249 -16.576 11.812 1.00 53.25 100 HIS A CA 1
ATOM 780 C C . HIS A 1 100 ? 11.507 -17.603 10.702 1.00 53.25 100 HIS A C 1
ATOM 782 O O . HIS A 1 100 ? 11.820 -17.229 9.570 1.00 53.25 100 HIS A O 1
ATOM 788 N N . ARG A 1 101 ? 11.415 -18.903 11.002 1.00 45.47 101 ARG A N 1
ATOM 789 C CA . ARG A 1 101 ? 11.510 -19.954 9.979 1.00 45.47 101 ARG A CA 1
ATOM 790 C C . ARG A 1 101 ? 10.102 -20.245 9.452 1.00 45.47 101 ARG A C 1
ATOM 792 O O . ARG A 1 101 ? 9.363 -20.978 10.104 1.00 45.47 101 ARG A O 1
ATOM 799 N N . SER A 1 102 ? 9.733 -19.671 8.300 1.00 46.59 102 SER A N 1
ATOM 800 C CA . SER A 1 102 ? 8.549 -20.134 7.553 1.00 46.59 102 SER A CA 1
ATOM 801 C C . SER A 1 102 ? 8.798 -21.590 7.150 1.00 46.59 102 SER A C 1
ATOM 803 O O . SER A 1 102 ? 9.823 -21.904 6.538 1.00 46.59 102 SER A O 1
ATOM 805 N N . LEU A 1 103 ? 7.924 -22.494 7.598 1.00 46.53 103 LEU A N 1
ATOM 806 C CA . LEU A 1 103 ? 8.079 -23.943 7.438 1.00 46.53 103 LEU A CA 1
ATOM 807 C C . LEU A 1 103 ? 7.289 -24.494 6.240 1.00 46.53 103 LEU A C 1
ATOM 809 O O . LEU A 1 103 ? 7.274 -25.703 6.023 1.00 46.53 103 LEU A O 1
ATOM 813 N N . GLY A 1 104 ? 6.703 -23.604 5.434 1.00 49.25 104 GLY A N 1
ATOM 814 C CA . GLY A 1 104 ? 5.911 -23.933 4.252 1.00 49.25 104 GLY A CA 1
ATOM 815 C C . GLY A 1 104 ? 4.406 -23.758 4.464 1.00 49.25 104 GLY A C 1
ATOM 816 O O . GLY A 1 104 ? 3.941 -23.428 5.557 1.00 49.25 104 GLY A O 1
ATOM 817 N N . PHE A 1 105 ? 3.655 -23.977 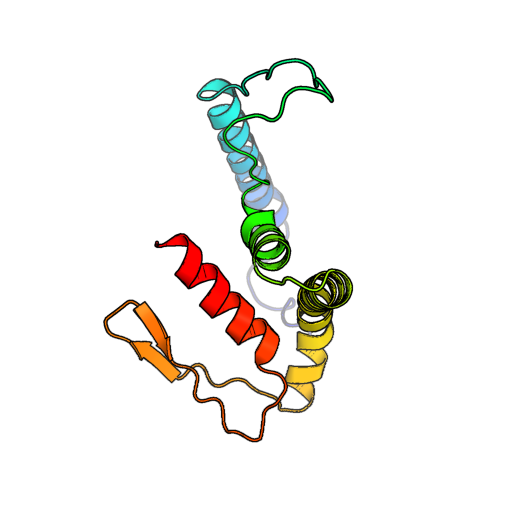3.385 1.00 48.41 105 PHE A N 1
ATOM 818 C CA . PHE A 1 105 ? 2.201 -23.842 3.337 1.00 48.41 105 PHE A CA 1
ATOM 819 C C . PHE A 1 105 ? 1.509 -25.177 3.640 1.00 48.41 105 PHE A C 1
ATOM 821 O O . PHE A 1 105 ? 1.957 -26.227 3.176 1.00 48.41 105 PHE A O 1
ATOM 828 N N . ASP A 1 106 ? 0.412 -25.144 4.394 1.00 51.59 106 ASP A N 1
ATOM 829 C CA . ASP A 1 106 ? -0.482 -26.294 4.528 1.00 51.59 106 ASP A CA 1
ATOM 830 C C . ASP A 1 106 ? -1.319 -26.528 3.249 1.00 51.59 106 ASP A C 1
ATOM 832 O O . ASP A 1 106 ? -1.265 -25.770 2.277 1.00 51.59 106 ASP A O 1
ATOM 836 N N . TYR A 1 107 ? -2.128 -27.591 3.243 1.00 50.00 107 TYR A N 1
ATOM 837 C CA . TYR A 1 107 ? -3.025 -27.937 2.130 1.00 50.00 107 TYR A CA 1
ATOM 838 C C . TYR A 1 107 ? -4.160 -26.918 1.906 1.00 50.00 107 TYR A C 1
ATOM 840 O O . TYR A 1 107 ? -4.893 -27.029 0.924 1.00 50.00 107 TYR A O 1
ATOM 848 N N . GLN A 1 108 ? -4.315 -25.934 2.796 1.00 47.41 108 GLN A N 1
ATOM 849 C CA . GLN A 1 108 ? -5.267 -24.827 2.684 1.00 47.41 108 GLN A CA 1
ATOM 850 C C . GLN A 1 108 ? -4.588 -23.513 2.250 1.00 47.41 108 GLN A C 1
ATOM 852 O O . GLN A 1 108 ? -5.275 -22.502 2.071 1.00 47.41 108 GLN A O 1
ATOM 857 N N . GLY A 1 109 ? -3.268 -23.536 2.024 1.00 43.75 109 GLY A N 1
ATOM 858 C CA . GLY A 1 109 ? -2.470 -22.390 1.595 1.00 43.75 109 GLY A CA 1
ATOM 859 C C . GLY A 1 109 ? -2.075 -21.437 2.727 1.00 43.75 109 GLY A C 1
ATOM 860 O O . GLY A 1 109 ? -1.791 -20.274 2.455 1.00 43.75 109 GLY A O 1
ATOM 861 N N . ILE A 1 110 ? -2.067 -21.892 3.982 1.00 48.56 110 ILE A N 1
ATOM 862 C CA . ILE A 1 110 ? -1.690 -21.113 5.170 1.00 48.56 110 ILE A CA 1
ATOM 863 C C . ILE A 1 110 ? -0.219 -21.390 5.507 1.00 48.56 110 ILE A C 1
ATOM 865 O O . ILE A 1 110 ? 0.180 -22.550 5.603 1.00 48.56 110 ILE A O 1
ATOM 869 N N . GLU A 1 111 ? 0.601 -20.350 5.709 1.00 51.16 111 GLU A N 1
ATOM 870 C CA . GLU A 1 111 ? 1.976 -20.539 6.195 1.00 51.16 111 GLU A CA 1
ATOM 871 C C . GLU A 1 111 ? 1.971 -21.122 7.614 1.00 51.16 111 GLU A C 1
ATOM 873 O O . GLU A 1 111 ? 1.503 -20.501 8.572 1.00 51.16 111 GLU A O 1
ATOM 878 N N . THR A 1 112 ? 2.532 -22.319 7.761 1.00 45.84 112 THR A N 1
ATOM 879 C CA . THR A 1 112 ? 2.756 -22.932 9.068 1.00 45.84 112 THR A CA 1
ATOM 880 C C . THR A 1 112 ? 4.026 -22.356 9.690 1.00 45.84 112 THR A C 1
ATOM 882 O O . THR A 1 112 ? 5.147 -22.555 9.217 1.00 45.84 112 THR A O 1
ATOM 885 N N . LEU A 1 113 ? 3.847 -21.594 10.766 1.00 51.72 113 LEU A N 1
ATOM 886 C CA . LEU A 1 113 ? 4.941 -21.033 11.551 1.00 51.72 113 LEU A CA 1
ATOM 887 C C . LEU A 1 113 ? 5.257 -21.986 12.707 1.00 51.72 113 LEU A C 1
ATOM 889 O O . LEU A 1 113 ? 4.395 -22.229 13.552 1.00 51.72 113 LEU A O 1
ATOM 893 N N . GLN A 1 114 ? 6.494 -22.491 12.807 1.00 43.41 114 GLN A N 1
ATOM 894 C CA . GLN A 1 114 ? 6.959 -22.998 14.101 1.00 43.41 114 GLN A CA 1
ATOM 895 C C . GLN A 1 114 ? 7.352 -21.819 14.980 1.00 43.41 114 GLN A C 1
ATOM 897 O O . GLN A 1 114 ? 8.485 -21.343 14.955 1.00 43.41 114 GLN A O 1
ATOM 902 N N . VAL A 1 115 ? 6.394 -21.366 15.782 1.00 46.41 115 VAL A N 1
ATOM 903 C CA . VAL A 1 115 ? 6.668 -20.493 16.918 1.00 46.41 115 VAL A CA 1
ATOM 904 C C . VAL A 1 115 ? 7.174 -21.390 18.045 1.00 46.41 115 VAL A C 1
ATOM 906 O O . VAL A 1 115 ? 6.397 -22.111 18.673 1.00 46.41 115 VAL A O 1
ATOM 909 N N . LYS A 1 116 ? 8.488 -21.393 18.299 1.00 42.00 116 LYS A N 1
ATOM 910 C CA . LYS A 1 116 ? 8.984 -21.875 19.592 1.00 42.00 116 LYS A CA 1
ATOM 911 C C . LYS A 1 116 ? 8.427 -20.946 20.665 1.00 42.00 116 LYS A C 1
ATOM 913 O O . LYS A 1 116 ? 8.419 -19.732 20.479 1.00 42.00 116 LYS A O 1
ATOM 918 N N . LEU A 1 117 ? 7.989 -21.515 21.789 1.00 42.00 117 LEU A N 1
ATOM 919 C CA . LEU A 1 117 ? 7.389 -20.768 22.900 1.00 42.00 117 LEU A CA 1
ATOM 920 C C . LEU A 1 117 ? 8.314 -19.655 23.441 1.00 42.00 117 LEU A C 1
ATOM 922 O O . LEU A 1 117 ? 7.856 -18.792 24.165 1.00 42.00 117 LEU A O 1
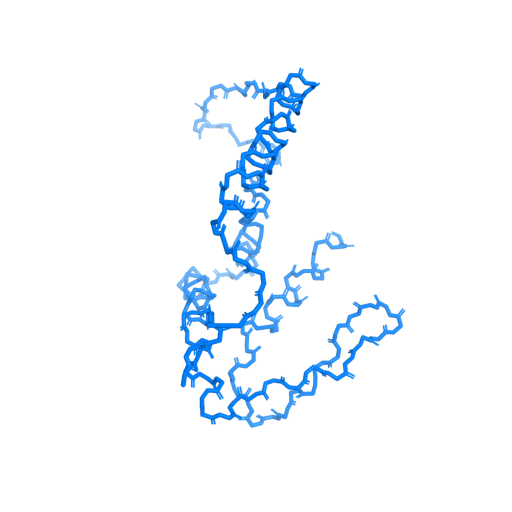ATOM 926 N N . GLU A 1 118 ? 9.601 -19.652 23.091 1.00 49.94 118 GLU A N 1
ATOM 927 C CA . GLU A 1 118 ? 10.602 -18.676 23.536 1.00 49.94 118 GLU A CA 1
ATOM 928 C C . GLU A 1 118 ? 10.665 -17.394 22.667 1.00 49.94 118 GLU A C 1
ATOM 930 O O . GLU A 1 118 ? 11.227 -16.393 23.109 1.00 49.94 118 GLU A O 1
ATOM 935 N N . ASP A 1 119 ? 10.043 -17.358 21.478 1.00 45.75 119 ASP A N 1
ATOM 936 C CA . ASP A 1 119 ? 10.123 -16.226 20.536 1.00 45.75 119 ASP A CA 1
ATOM 937 C C . ASP A 1 119 ? 8.913 -15.275 20.637 1.00 45.75 119 ASP A C 1
ATOM 939 O O . ASP A 1 119 ? 8.018 -15.243 19.787 1.00 45.75 119 ASP A O 1
ATOM 943 N N . TRP A 1 120 ? 8.914 -14.422 21.665 1.00 44.38 120 TRP A N 1
ATOM 944 C CA . TRP A 1 120 ? 7.864 -13.423 21.958 1.00 44.38 120 TRP A CA 1
ATOM 945 C C . TRP A 1 120 ? 7.661 -12.321 20.887 1.00 44.38 120 TRP A C 1
ATOM 947 O O . TRP A 1 120 ? 6.817 -11.440 21.042 1.00 44.38 120 TRP A O 1
ATOM 957 N N . HIS A 1 121 ? 8.405 -12.361 19.778 1.00 46.88 121 HIS A N 1
ATOM 958 C CA . HIS A 1 121 ? 8.430 -11.315 18.747 1.00 46.88 121 HIS A CA 1
ATOM 959 C C . HIS A 1 121 ? 7.527 -11.611 17.531 1.00 46.88 121 HIS A C 1
ATOM 961 O O . HIS A 1 121 ? 7.381 -10.761 16.656 1.00 46.88 121 HIS A O 1
ATOM 967 N N . SER A 1 122 ? 6.857 -12.773 17.493 1.00 50.62 122 SER A N 1
ATOM 968 C CA . SER A 1 122 ? 5.950 -13.178 16.397 1.00 50.62 122 SER A CA 1
ATOM 969 C C . SER A 1 122 ? 4.523 -12.615 16.493 1.00 50.62 122 SER A C 1
ATOM 971 O O . SER A 1 122 ? 3.682 -12.944 15.660 1.00 50.62 122 SER A O 1
ATOM 973 N N . ILE A 1 123 ? 4.212 -11.749 17.464 1.00 52.72 123 ILE A N 1
ATOM 974 C CA . ILE A 1 123 ? 2.842 -11.232 17.665 1.00 52.72 123 ILE A CA 1
ATOM 975 C C . ILE A 1 123 ? 2.345 -10.443 16.441 1.00 52.72 123 ILE A C 1
ATOM 977 O O . ILE A 1 123 ? 1.190 -10.588 16.051 1.00 52.72 123 ILE A O 1
ATOM 981 N N . ALA A 1 124 ? 3.212 -9.665 15.783 1.00 47.22 124 ALA A N 1
ATOM 982 C CA . ALA A 1 124 ? 2.847 -8.883 14.598 1.00 47.22 124 ALA A CA 1
ATOM 983 C C . ALA A 1 124 ? 2.527 -9.766 13.376 1.00 47.22 124 ALA A C 1
ATOM 985 O O . ALA A 1 124 ? 1.610 -9.464 12.617 1.00 47.22 124 ALA A O 1
ATOM 986 N N . VAL A 1 125 ? 3.240 -10.885 13.221 1.00 48.97 125 VAL A N 1
ATOM 987 C CA . VAL A 1 125 ? 3.012 -11.858 12.140 1.00 48.97 125 VAL A CA 1
ATOM 988 C C . VAL A 1 125 ? 1.778 -12.708 12.435 1.00 48.97 125 VAL A C 1
ATOM 990 O O . VAL A 1 125 ? 0.982 -12.952 11.537 1.00 48.97 125 VAL A O 1
ATOM 993 N N . ILE A 1 126 ? 1.551 -13.081 13.698 1.00 51.72 126 ILE A N 1
ATOM 994 C CA . ILE A 1 126 ? 0.310 -13.738 14.125 1.00 51.72 126 ILE A CA 1
ATOM 995 C C . ILE A 1 126 ? -0.884 -12.812 13.871 1.00 51.72 126 ILE A C 1
ATOM 997 O O . ILE A 1 126 ? -1.870 -13.261 13.309 1.00 51.72 126 ILE A O 1
ATOM 1001 N N . LEU A 1 127 ? -0.795 -11.516 14.186 1.00 53.06 127 LEU A N 1
ATOM 1002 C CA . LEU A 1 127 ? -1.842 -10.535 13.865 1.00 53.06 127 LEU A CA 1
ATOM 1003 C C . LEU A 1 127 ? -2.042 -10.347 12.356 1.00 53.06 127 LEU A C 1
ATOM 1005 O O . LEU A 1 127 ? -3.178 -10.182 11.921 1.00 53.06 127 LEU A O 1
ATOM 1009 N N . TYR A 1 128 ? -0.974 -10.406 11.558 1.00 53.84 128 TYR A N 1
ATOM 1010 C CA . TYR A 1 128 ? -1.051 -10.346 10.098 1.00 53.84 128 TYR A CA 1
ATOM 1011 C C . TYR A 1 128 ? -1.746 -11.587 9.511 1.00 53.84 128 TYR A C 1
ATOM 1013 O O . TYR A 1 128 ? -2.710 -11.450 8.764 1.00 53.84 128 TYR A O 1
ATOM 1021 N N . VAL A 1 129 ? -1.336 -12.795 9.912 1.00 51.97 129 VAL A N 1
ATOM 1022 C CA . VAL A 1 129 ? -1.920 -14.071 9.457 1.00 51.97 129 VAL A CA 1
ATOM 1023 C C . VAL A 1 129 ? -3.355 -14.250 9.971 1.00 51.97 129 VAL A C 1
ATOM 1025 O O . VAL A 1 129 ? -4.236 -14.687 9.232 1.00 51.97 129 VAL A O 1
ATOM 1028 N N . TYR A 1 130 ? -3.624 -13.877 11.223 1.00 51.94 130 TYR A N 1
ATOM 1029 C CA . TYR A 1 130 ? -4.958 -13.960 11.825 1.00 51.94 130 TYR A CA 1
ATOM 1030 C C . TYR A 1 130 ? -5.903 -12.887 11.265 1.00 51.94 130 TYR A C 1
ATOM 1032 O O . TYR A 1 130 ? -7.074 -13.164 11.018 1.00 51.94 130 TYR A O 1
ATOM 1040 N N . GLY A 1 131 ? -5.389 -11.682 10.993 1.00 51.41 131 GLY A N 1
ATOM 1041 C CA . GLY A 1 131 ? -6.127 -10.601 10.338 1.00 51.41 131 GLY A CA 1
ATOM 1042 C C . GLY A 1 131 ? -6.488 -10.924 8.887 1.00 51.41 131 GLY A C 1
ATOM 1043 O O . GLY A 1 131 ? -7.611 -10.655 8.472 1.00 51.41 131 GLY A O 1
ATOM 1044 N N . TYR A 1 132 ? -5.585 -11.567 8.137 1.00 46.09 132 TYR A N 1
ATOM 1045 C CA . TYR A 1 132 ? -5.847 -11.995 6.759 1.00 46.09 132 TYR A CA 1
ATOM 1046 C C . TYR A 1 132 ? -6.865 -13.148 6.687 1.00 46.09 132 TYR A C 1
ATOM 1048 O O . TYR A 1 132 ? -7.717 -13.163 5.803 1.00 46.09 132 TYR A O 1
ATOM 1056 N N . ASN A 1 133 ? -6.849 -14.080 7.650 1.00 43.91 133 ASN A N 1
ATOM 1057 C CA . ASN A 1 133 ? -7.840 -15.164 7.727 1.00 43.91 133 ASN A CA 1
ATOM 1058 C C . ASN A 1 133 ? -9.270 -14.669 8.016 1.00 43.91 133 ASN A C 1
ATOM 1060 O O . ASN A 1 133 ? -10.231 -15.302 7.585 1.00 43.91 133 ASN A O 1
ATOM 1064 N N . TYR A 1 134 ? -9.431 -13.520 8.678 1.00 44.75 134 TYR A N 1
ATOM 1065 C CA . TYR A 1 134 ? -10.744 -12.915 8.939 1.00 44.75 134 TYR A CA 1
ATOM 1066 C C . TYR A 1 134 ? -11.354 -12.182 7.729 1.00 44.75 134 TYR A C 1
ATOM 1068 O O . TYR A 1 134 ? -12.519 -11.809 7.785 1.00 44.75 134 TYR A O 1
ATOM 1076 N N . LEU A 1 135 ? -10.597 -11.986 6.639 1.00 43.47 135 LEU A N 1
ATOM 1077 C CA . LEU A 1 135 ? -11.100 -11.442 5.365 1.00 43.47 135 LEU A CA 1
ATOM 1078 C C . LEU A 1 135 ? -11.746 -12.513 4.469 1.00 43.47 135 LEU A C 1
ATOM 1080 O O . LEU A 1 135 ? -12.300 -12.187 3.422 1.00 43.47 135 LEU A O 1
ATOM 1084 N N . ARG A 1 136 ? -11.645 -13.795 4.847 1.00 39.00 136 ARG A N 1
ATOM 1085 C CA . ARG A 1 136 ? -12.186 -14.938 4.093 1.00 39.00 136 ARG A CA 1
ATOM 1086 C C . ARG A 1 136 ? -13.502 -15.480 4.673 1.00 39.00 136 ARG A C 1
ATOM 1088 O O . ARG A 1 136 ? -13.999 -16.483 4.165 1.00 39.00 136 ARG A O 1
ATOM 1095 N N . SER A 1 137 ? -14.030 -14.852 5.727 1.00 34.91 137 SER A N 1
ATOM 1096 C CA . SER A 1 137 ? -15.295 -15.197 6.394 1.00 34.91 137 SER A CA 1
ATOM 1097 C C . SER A 1 137 ? -16.318 -14.081 6.265 1.00 34.91 137 SER A C 1
ATOM 1099 O O . SER A 1 137 ? -15.908 -12.907 6.160 1.00 34.91 137 SER A O 1
#

Radius of gyration: 22.18 Å; chains: 1; bounding box: 61×43×48 Å

InterPro domains:
  IPR005798 Cytochrome b/b6, C-terminal [PF00032] (44-96)
  IPR005798 Cytochrome b/b6, C-terminal [PS51003] (44-137)
  IPR005870 Cytochrome b6/f complex, subunit IV [TIGR01156] (1-92)
  IPR036150 Cytochrome b/b6, C-terminal domain superfamily [SSF81648] (1-100)

Sequence (137 aa):
MGHNYYGEPVWPNDLLYIFPVVIIGTIACNVGLAVLEPSMIGEPADPFATPLEILSEWYFFLVFQILRTVPNKLLGVLLMVSVLAGFINTAWLVKHGIVHRSLGFDYQGIETLQVKLEDWHSIAVILYVYGYNYLRS

pLDDT: mean 76.59, std 19.65, range [34.91, 98.25]

Foldseek 3Di:
DDPQPDDDDCPPVCVVPVVVVVVVVVVVVVVVCCVVPPDDDDDDDDPVDDDPDDDDPPVCLLLVVLCVPDPDPVVSVVLVVLLVVLVVCVVVCVVVVVDFDQPDADPVRQGDTPDDPPNPSCPNVVSVSVSVVVVVD

Organism: NCBI:txid1862640